Protein AF-A0A956DQ80-F1 (afdb_monomer_lite)

pLDDT: mean 97.12, std 2.69, range [76.56, 98.56]

Sequence (75 aa):
NETRLYLEEACSQSNQHYVAACNGVASGGGYELALACEEILLQDDGSSAVSFPETPLLAVLPGTGGLTRLVDKRK

Structure (mmCIF, N/CA/C/O backbone):
data_AF-A0A956DQ80-F1
#
_entry.id   AF-A0A956DQ80-F1
#
loop_
_atom_site.group_PDB
_atom_site.id
_atom_site.type_symbol
_atom_site.label_atom_id
_atom_site.label_alt_id
_atom_site.label_comp_id
_atom_site.label_asym_id
_atom_site.label_entity_id
_atom_site.label_seq_id
_atom_site.pdbx_PDB_ins_code
_atom_site.Cartn_x
_atom_site.Cartn_y
_atom_site.Cartn_z
_atom_site.occupancy
_atom_site.B_iso_or_equiv
_atom_site.auth_seq_id
_atom_site.auth_comp_id
_atom_site.auth_asym_id
_atom_site.auth_atom_id
_atom_site.pdbx_PDB_model_num
ATOM 1 N N . ASN A 1 1 ? 6.661 2.167 11.273 1.00 92.50 1 ASN A N 1
ATOM 2 C CA . ASN A 1 1 ? 5.300 1.626 11.010 1.00 92.50 1 ASN A CA 1
ATOM 3 C C . ASN A 1 1 ? 4.240 2.481 11.706 1.00 92.50 1 ASN A C 1
ATOM 5 O O . ASN A 1 1 ? 3.206 2.761 11.124 1.00 92.50 1 ASN A O 1
ATOM 9 N N . GLU A 1 2 ? 4.536 2.954 12.911 1.00 97.81 2 GLU A N 1
ATOM 10 C CA . GLU A 1 2 ? 3.768 3.849 13.780 1.00 97.81 2 GLU A CA 1
ATOM 11 C C . GLU A 1 2 ? 3.092 5.005 13.031 1.00 97.81 2 GLU A C 1
ATOM 13 O O . GLU A 1 2 ? 1.886 5.174 13.140 1.00 97.81 2 GLU A O 1
ATOM 18 N N . THR A 1 3 ? 3.814 5.732 12.170 1.00 97.56 3 THR A N 1
ATOM 19 C CA . THR A 1 3 ? 3.226 6.820 11.361 1.00 97.56 3 THR A CA 1
ATOM 20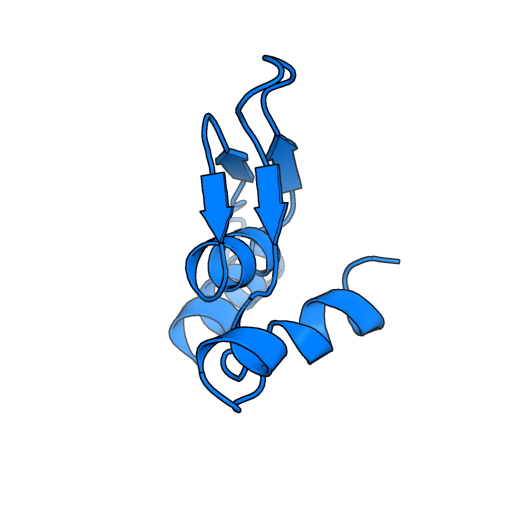 C C . THR A 1 3 ? 2.050 6.370 10.491 1.00 97.56 3 THR A C 1
ATOM 22 O O . THR A 1 3 ? 1.098 7.118 10.316 1.00 97.56 3 THR A O 1
ATOM 25 N N . ARG A 1 4 ? 2.089 5.143 9.959 1.00 97.81 4 ARG A N 1
ATOM 26 C CA . ARG A 1 4 ? 1.001 4.580 9.145 1.00 97.81 4 ARG A CA 1
ATOM 27 C C . ARG A 1 4 ? -0.179 4.134 10.007 1.00 97.81 4 ARG A C 1
ATOM 29 O O . ARG A 1 4 ? -1.314 4.269 9.572 1.00 97.81 4 ARG A O 1
ATOM 36 N N . LEU A 1 5 ? 0.086 3.651 11.223 1.00 97.94 5 LEU A N 1
ATOM 37 C CA . LEU A 1 5 ? -0.966 3.343 12.197 1.00 97.94 5 LEU A CA 1
ATOM 38 C C . LEU A 1 5 ? -1.725 4.610 12.607 1.00 97.94 5 LEU A C 1
ATOM 40 O O . LEU A 1 5 ? -2.941 4.559 12.727 1.00 97.94 5 LEU A O 1
ATOM 44 N N . TYR A 1 6 ? -1.046 5.757 12.723 1.00 98.00 6 TYR A N 1
ATOM 45 C CA . TYR A 1 6 ? -1.721 7.024 13.021 1.00 98.00 6 TYR A CA 1
ATOM 46 C C . TYR A 1 6 ? -2.704 7.470 11.933 1.00 98.00 6 TYR A C 1
ATOM 48 O O . TYR A 1 6 ? -3.686 8.122 12.267 1.00 98.00 6 TYR A O 1
ATOM 56 N N . LEU A 1 7 ? -2.497 7.110 10.659 1.00 97.81 7 LEU A N 1
ATOM 57 C CA . LEU A 1 7 ? -3.492 7.383 9.609 1.00 97.81 7 LEU A CA 1
ATOM 58 C C . LEU A 1 7 ? -4.786 6.600 9.873 1.00 97.81 7 LEU A C 1
ATOM 60 O O . LEU A 1 7 ? -5.879 7.146 9.786 1.00 97.81 7 LEU A O 1
ATOM 64 N N . GLU A 1 8 ? -4.652 5.332 10.257 1.00 97.50 8 GLU A N 1
ATOM 65 C CA . GLU A 1 8 ? -5.781 4.445 10.559 1.00 97.50 8 GLU A CA 1
ATOM 66 C C . GLU A 1 8 ? -6.481 4.851 11.864 1.00 97.50 8 GLU A C 1
ATOM 68 O O . GLU A 1 8 ? -7.711 4.885 11.941 1.00 97.50 8 GLU A O 1
ATOM 73 N N . GLU A 1 9 ? -5.707 5.225 12.883 1.00 98.25 9 GLU A N 1
ATOM 74 C CA . GLU A 1 9 ? -6.236 5.768 14.130 1.00 98.25 9 GLU A CA 1
ATOM 75 C C . GLU A 1 9 ? -6.987 7.078 13.880 1.00 98.25 9 GLU A C 1
ATOM 77 O O . GLU A 1 9 ? -8.108 7.228 14.360 1.00 98.25 9 GLU A O 1
ATOM 82 N N . ALA A 1 10 ? -6.431 7.991 13.079 1.00 98.19 10 ALA A N 1
ATOM 83 C CA . ALA A 1 10 ? -7.058 9.266 12.755 1.00 98.19 10 ALA A CA 1
ATOM 84 C C . ALA A 1 10 ? -8.375 9.102 11.969 1.00 98.19 10 ALA A C 1
ATOM 86 O O . ALA A 1 10 ? -9.320 9.848 12.245 1.00 98.19 10 ALA A O 1
ATOM 87 N N . CYS A 1 11 ? -8.495 8.087 11.103 1.00 95.75 11 CYS A N 1
ATOM 88 C CA . CYS A 1 11 ? -9.783 7.688 10.515 1.00 95.75 11 CYS A CA 1
ATOM 89 C C . CYS A 1 11 ? -10.811 7.331 11.595 1.00 95.75 11 CYS A C 1
ATOM 91 O O . CYS A 1 11 ? -11.941 7.810 11.563 1.00 95.75 11 CYS A O 1
ATOM 93 N N . SER A 1 12 ? -10.418 6.522 12.584 1.00 95.62 12 SER A N 1
ATOM 94 C CA . SER A 1 12 ? -11.348 6.022 13.606 1.00 95.62 12 SER A CA 1
ATOM 95 C C . SER A 1 12 ? -11.650 7.007 14.746 1.00 95.62 12 SER A C 1
ATOM 97 O O . SER A 1 12 ? -12.742 6.966 15.306 1.00 95.62 12 SER A O 1
ATOM 99 N N . GLN A 1 13 ? -10.696 7.872 15.107 1.00 98.00 13 GLN A N 1
ATOM 100 C CA . GLN A 1 13 ? -10.751 8.702 16.320 1.00 98.00 13 GLN A CA 1
ATOM 101 C C . GLN A 1 13 ? -10.765 10.208 16.039 1.00 98.00 13 GLN A C 1
ATOM 103 O O . GLN A 1 13 ? -11.104 10.986 16.925 1.00 98.00 13 GLN A O 1
ATOM 108 N N . SER A 1 14 ? -10.363 10.644 14.841 1.00 98.00 14 SER A N 1
ATOM 109 C CA . SER A 1 14 ? -10.154 12.070 14.534 1.00 98.00 14 SER A CA 1
ATOM 110 C C . SER A 1 14 ? -10.978 12.586 13.354 1.00 98.00 14 SER A C 1
ATOM 112 O O . SER A 1 14 ? -10.796 13.739 12.966 1.00 98.00 14 SER A O 1
ATOM 114 N N . ASN A 1 15 ? -11.870 11.766 12.783 1.00 97.38 15 ASN A N 1
ATOM 115 C CA . ASN A 1 15 ? -12.692 12.117 11.616 1.00 97.38 15 ASN A CA 1
ATOM 116 C C . ASN A 1 15 ? -11.850 12.656 10.435 1.00 97.38 15 ASN A C 1
ATOM 118 O O . ASN A 1 15 ? -12.257 13.577 9.724 1.00 97.38 15 ASN A O 1
ATOM 122 N N . GLN A 1 16 ? -10.636 12.119 10.272 1.00 98.31 16 GLN A N 1
ATOM 123 C CA . GLN A 1 16 ? -9.729 12.429 9.169 1.00 98.31 16 GLN A CA 1
ATOM 124 C C . GLN A 1 16 ? -9.676 11.233 8.230 1.00 98.31 16 GLN A C 1
ATOM 126 O O . GLN A 1 16 ? -9.270 10.155 8.641 1.00 98.31 16 GLN A O 1
ATOM 131 N N . HIS A 1 17 ? -10.050 11.434 6.971 1.00 97.81 17 HIS A N 1
ATOM 132 C CA . HIS A 1 17 ? -10.065 10.377 5.965 1.00 97.81 17 HIS A CA 1
ATOM 133 C C . HIS A 1 17 ? -8.907 10.560 4.990 1.00 97.81 17 HIS A C 1
ATOM 135 O O . HIS A 1 17 ? -8.629 11.675 4.541 1.00 97.81 17 HIS A O 1
ATOM 141 N N . TYR A 1 18 ? -8.249 9.458 4.639 1.00 98.44 18 TYR A N 1
ATOM 142 C CA . TYR A 1 18 ? -7.092 9.463 3.748 1.00 98.44 18 TYR A CA 1
ATOM 143 C C . TYR A 1 18 ? -7.377 8.623 2.508 1.00 98.44 18 TYR A C 1
ATOM 145 O O . TYR A 1 18 ? -7.762 7.456 2.608 1.00 98.44 18 TYR A O 1
ATOM 153 N N . VAL A 1 19 ? -7.139 9.217 1.340 1.00 98.50 19 VAL A N 1
ATOM 154 C CA . VAL A 1 19 ? -7.282 8.576 0.029 1.00 98.50 19 VAL A CA 1
ATOM 155 C C . VAL A 1 19 ? -5.931 8.612 -0.673 1.00 98.50 19 VAL A C 1
ATOM 157 O O . VAL A 1 19 ? -5.339 9.680 -0.831 1.00 98.50 19 VAL A O 1
ATOM 160 N N . ALA A 1 20 ? -5.436 7.453 -1.101 1.00 98.56 20 ALA A N 1
ATOM 161 C CA . ALA A 1 20 ? -4.240 7.367 -1.928 1.00 98.56 20 ALA A CA 1
ATOM 162 C C . ALA A 1 20 ? -4.626 7.456 -3.411 1.00 98.56 20 ALA A C 1
ATOM 164 O O . ALA A 1 20 ? -5.186 6.512 -3.959 1.00 98.56 20 ALA A O 1
ATOM 165 N N . ALA A 1 21 ? -4.319 8.576 -4.066 1.00 98.50 21 ALA A N 1
ATOM 166 C CA . ALA A 1 21 ? -4.439 8.713 -5.517 1.00 98.50 21 ALA A CA 1
ATOM 167 C C . ALA A 1 21 ? -3.107 8.330 -6.187 1.00 98.50 21 ALA A C 1
ATOM 169 O O . ALA A 1 21 ? -2.158 9.113 -6.196 1.00 98.50 21 ALA A O 1
ATOM 170 N N . CYS A 1 22 ? -3.023 7.110 -6.713 1.00 98.38 22 CYS A N 1
ATOM 171 C CA . CYS A 1 22 ? -1.839 6.560 -7.366 1.00 98.38 22 CYS A CA 1
ATOM 172 C C . CYS A 1 22 ? -1.888 6.815 -8.882 1.00 98.38 22 CYS A C 1
ATOM 174 O O . CYS A 1 22 ? -2.538 6.082 -9.623 1.00 98.38 22 CYS A O 1
ATOM 176 N N . ASN A 1 23 ? -1.167 7.842 -9.333 1.00 97.56 23 ASN A N 1
ATOM 177 C CA . ASN A 1 23 ? -1.021 8.264 -10.735 1.00 97.56 23 ASN A CA 1
ATOM 178 C C . ASN A 1 23 ? 0.323 7.825 -11.356 1.00 97.56 23 ASN A C 1
ATOM 180 O O . ASN A 1 23 ? 0.945 8.561 -12.123 1.00 97.56 23 ASN A O 1
ATOM 184 N N . GLY A 1 24 ? 0.815 6.659 -10.943 1.00 97.62 24 GLY A N 1
ATOM 185 C CA . GLY A 1 24 ? 2.077 6.080 -11.382 1.00 97.62 24 GLY A CA 1
ATOM 186 C C . GLY A 1 24 ? 2.374 4.782 -10.635 1.00 97.62 24 GLY A C 1
ATOM 187 O O . GLY A 1 24 ? 1.482 4.151 -10.064 1.00 97.62 24 GLY A O 1
ATOM 188 N N . VAL A 1 25 ? 3.642 4.370 -10.616 1.00 98.19 25 VAL A N 1
ATOM 189 C CA . VAL A 1 25 ? 4.061 3.156 -9.904 1.00 98.19 25 VAL A CA 1
ATOM 190 C C . VAL A 1 25 ? 4.130 3.408 -8.394 1.00 98.19 25 VAL A C 1
ATOM 192 O O . VAL A 1 25 ? 4.937 4.211 -7.927 1.00 98.19 25 VAL A O 1
ATOM 195 N N . ALA A 1 26 ? 3.347 2.660 -7.618 1.00 98.31 26 ALA A N 1
ATOM 196 C CA . ALA A 1 26 ? 3.464 2.560 -6.166 1.00 98.31 26 ALA A CA 1
ATOM 197 C C . ALA A 1 26 ? 4.066 1.194 -5.801 1.00 98.31 26 ALA A C 1
ATOM 199 O O . ALA A 1 26 ? 3.383 0.173 -5.805 1.00 98.31 26 ALA A O 1
ATOM 200 N N . SER A 1 27 ? 5.366 1.157 -5.508 1.00 98.00 27 SER A N 1
ATOM 201 C CA . SER A 1 27 ? 6.100 -0.091 -5.260 1.00 98.00 27 SER A CA 1
ATOM 202 C C . SER A 1 27 ? 6.701 -0.134 -3.857 1.00 98.00 27 SER A C 1
ATOM 204 O O . SER A 1 27 ? 7.160 0.885 -3.330 1.00 98.00 27 SER A O 1
ATOM 206 N N . GLY A 1 28 ? 6.669 -1.314 -3.244 1.00 97.88 28 GLY A N 1
ATOM 207 C CA . GLY A 1 28 ? 7.202 -1.584 -1.916 1.00 97.88 28 GLY A CA 1
ATOM 208 C C . GLY A 1 28 ? 6.631 -0.652 -0.852 1.00 97.88 28 GLY A C 1
ATOM 209 O O . GLY A 1 28 ? 5.413 -0.520 -0.717 1.00 97.88 28 GLY A O 1
ATOM 210 N N . GLY A 1 29 ? 7.499 0.093 -0.162 1.00 97.75 29 GLY A N 1
ATOM 211 C CA . GLY A 1 29 ? 7.101 1.061 0.867 1.00 97.75 29 GLY A CA 1
ATOM 212 C C . GLY A 1 29 ? 6.097 2.134 0.408 1.00 97.75 29 GLY A C 1
ATOM 213 O O . GLY A 1 29 ? 5.349 2.654 1.244 1.00 97.75 29 GLY A O 1
ATOM 214 N N . GLY A 1 30 ? 6.049 2.445 -0.896 1.00 98.12 30 GLY A N 1
ATOM 215 C CA . GLY A 1 30 ? 5.031 3.321 -1.483 1.00 98.12 30 GLY A CA 1
ATOM 216 C C . GLY A 1 30 ? 3.639 2.686 -1.467 1.00 98.12 30 GLY A C 1
ATOM 217 O O . GLY A 1 30 ? 2.669 3.334 -1.074 1.00 98.12 30 GLY A O 1
ATOM 218 N N . TYR A 1 31 ? 3.544 1.394 -1.794 1.00 98.31 31 TYR A N 1
ATOM 219 C CA . TYR A 1 31 ? 2.292 0.652 -1.674 1.00 98.31 31 TYR A CA 1
ATOM 220 C C . TYR A 1 31 ? 1.934 0.368 -0.208 1.00 98.31 31 TYR A C 1
ATOM 222 O O . TYR A 1 31 ? 0.767 0.465 0.157 1.00 98.31 31 TYR A O 1
ATOM 230 N N . GLU A 1 32 ? 2.916 0.138 0.676 1.00 98.38 32 GLU A N 1
ATOM 231 C CA . GLU A 1 32 ? 2.658 0.012 2.124 1.00 98.38 32 GLU A CA 1
ATOM 232 C C . GLU A 1 32 ? 2.030 1.278 2.723 1.00 98.38 32 GLU A C 1
ATOM 234 O O . GLU A 1 32 ? 1.202 1.191 3.630 1.00 98.38 32 GLU A O 1
ATOM 239 N N . LEU A 1 33 ? 2.407 2.462 2.228 1.00 98.44 33 LEU A N 1
ATOM 240 C CA . LEU A 1 33 ? 1.756 3.714 2.613 1.00 98.44 33 LEU A CA 1
ATOM 241 C C . LEU A 1 33 ? 0.331 3.801 2.056 1.00 98.44 33 LEU A C 1
ATOM 243 O O . LEU A 1 33 ? -0.583 4.099 2.817 1.00 98.44 33 LEU A O 1
ATOM 247 N N . ALA A 1 34 ? 0.128 3.492 0.772 1.00 98.50 34 ALA A N 1
ATOM 248 C CA . ALA A 1 34 ? -1.210 3.482 0.177 1.00 98.50 34 ALA A CA 1
ATOM 249 C C . ALA A 1 34 ? -2.158 2.51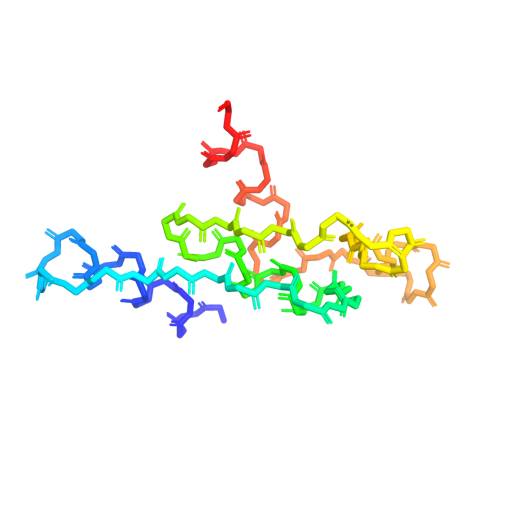4 0.912 1.00 98.50 34 ALA A C 1
ATOM 251 O O . ALA A 1 34 ? -3.310 2.844 1.176 1.00 98.50 34 ALA A O 1
ATOM 252 N N . LEU A 1 35 ? -1.662 1.348 1.338 1.00 98.25 35 LEU A N 1
ATOM 253 C CA . LEU A 1 35 ? -2.426 0.384 2.132 1.00 98.25 35 LEU A CA 1
ATOM 254 C C . LEU A 1 35 ? -2.896 0.940 3.484 1.00 98.25 35 LEU A C 1
ATOM 256 O O . LEU A 1 35 ? -3.930 0.486 3.981 1.00 98.25 35 LEU A O 1
ATOM 260 N N . ALA A 1 36 ? -2.192 1.915 4.063 1.00 98.25 36 ALA A N 1
ATOM 261 C CA . ALA A 1 36 ? -2.592 2.563 5.310 1.00 98.25 36 ALA A CA 1
ATOM 262 C C . ALA A 1 36 ? -3.790 3.519 5.137 1.00 98.25 36 ALA A C 1
ATOM 264 O O . ALA A 1 36 ? -4.543 3.706 6.088 1.00 98.25 36 ALA A O 1
ATOM 265 N N . CYS A 1 37 ? -4.036 4.038 3.930 1.00 98.31 37 CYS A N 1
ATOM 266 C CA . CYS A 1 37 ? -5.230 4.830 3.613 1.00 98.31 37 CYS A CA 1
ATOM 267 C C . CYS A 1 37 ? -6.519 3.986 3.671 1.00 98.31 37 CYS A C 1
ATOM 269 O O . CYS A 1 37 ? -6.464 2.752 3.608 1.00 98.31 37 CYS A O 1
ATOM 271 N N . GLU A 1 38 ? -7.684 4.633 3.774 1.00 97.25 38 GLU A N 1
ATOM 272 C CA . GLU A 1 38 ? -8.987 3.960 3.625 1.00 97.25 38 GLU A CA 1
ATOM 273 C C . GLU A 1 38 ? -9.151 3.479 2.182 1.00 97.25 38 GLU A C 1
ATOM 275 O O . GLU A 1 38 ? -9.239 2.278 1.920 1.00 97.25 38 GLU A O 1
ATOM 280 N N . GLU A 1 39 ? -9.034 4.412 1.241 1.00 97.81 39 GLU A N 1
ATOM 281 C CA . GLU A 1 39 ? -9.227 4.163 -0.185 1.00 97.81 39 GLU A CA 1
ATOM 282 C C . GLU A 1 39 ? -7.919 4.277 -0.967 1.00 97.81 39 GLU A C 1
ATOM 284 O O . GLU A 1 39 ? -7.032 5.076 -0.639 1.00 97.81 39 GLU A O 1
ATOM 289 N N . ILE A 1 40 ? -7.818 3.484 -2.034 1.00 98.25 40 ILE A N 1
ATOM 290 C CA . ILE A 1 40 ? -6.731 3.552 -3.013 1.00 98.25 40 ILE A CA 1
ATOM 291 C C . ILE A 1 40 ? -7.360 3.659 -4.396 1.00 98.25 40 ILE A C 1
ATOM 293 O O . ILE A 1 40 ? -8.059 2.753 -4.841 1.00 98.25 40 ILE A O 1
ATOM 297 N N . LEU A 1 41 ? -7.073 4.754 -5.089 1.00 98.50 41 LEU A N 1
ATOM 298 C CA . LEU A 1 41 ? -7.460 4.972 -6.474 1.00 98.50 41 LEU A CA 1
ATOM 299 C C . LEU A 1 41 ? -6.223 4.778 -7.344 1.00 98.50 41 LEU A C 1
ATOM 301 O O . LEU A 1 41 ? -5.254 5.523 -7.208 1.00 98.50 41 LEU A O 1
ATOM 305 N N . LEU A 1 42 ? -6.250 3.781 -8.224 1.00 98.38 42 LEU A N 1
ATOM 306 C CA . LEU A 1 42 ? -5.186 3.544 -9.195 1.00 98.38 42 LEU A CA 1
ATOM 307 C C . LEU A 1 42 ? -5.619 4.083 -10.556 1.00 98.38 42 LEU A C 1
ATOM 309 O O . LEU A 1 42 ? -6.691 3.734 -11.049 1.00 98.38 42 LEU A O 1
ATOM 313 N N . GLN A 1 43 ? -4.791 4.936 -11.150 1.00 98.50 43 GLN A N 1
ATOM 314 C CA . GLN A 1 43 ? -5.035 5.452 -12.489 1.00 98.50 43 GLN A CA 1
ATOM 315 C C . GLN A 1 43 ? -4.941 4.317 -13.521 1.00 98.50 43 GLN A C 1
ATOM 317 O O . GLN A 1 43 ? -3.945 3.604 -13.571 1.00 98.50 43 GLN A O 1
ATOM 322 N N . ASP A 1 44 ? -5.966 4.151 -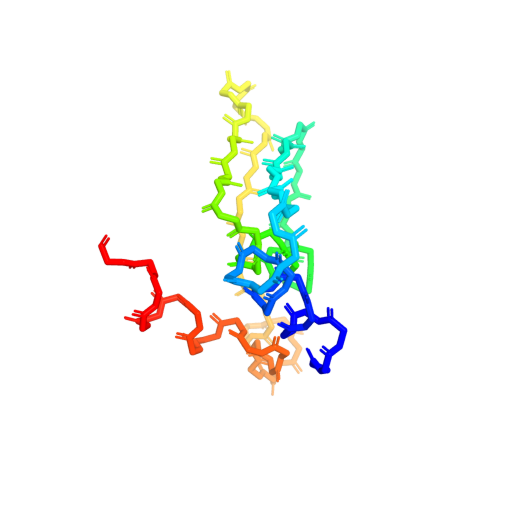14.355 1.00 97.94 44 ASP A N 1
ATOM 323 C CA . ASP A 1 44 ? -5.973 3.155 -15.433 1.00 97.94 44 ASP A CA 1
ATOM 324 C C . ASP A 1 44 ? -5.390 3.758 -16.721 1.00 97.94 44 ASP A C 1
ATOM 326 O O . ASP A 1 44 ? -6.108 4.213 -17.609 1.00 97.94 44 ASP A O 1
ATOM 330 N N . ASP A 1 45 ? -4.060 3.855 -16.776 1.00 97.88 45 ASP A N 1
ATOM 331 C CA . ASP A 1 45 ? -3.316 4.438 -17.907 1.00 97.88 45 ASP A CA 1
ATOM 332 C C . ASP A 1 45 ? -2.322 3.464 -18.566 1.00 97.88 45 ASP A C 1
ATOM 334 O O . ASP A 1 45 ? -1.520 3.859 -19.413 1.00 97.88 45 ASP A O 1
ATOM 338 N N . GLY A 1 46 ? -2.348 2.190 -18.165 1.00 97.31 46 GLY A N 1
ATOM 339 C CA . GLY A 1 46 ? -1.437 1.147 -18.646 1.00 97.31 46 GLY A CA 1
ATOM 340 C C . GLY A 1 46 ? 0.007 1.233 -18.126 1.00 97.31 46 GLY A C 1
ATOM 341 O O . GLY A 1 46 ? 0.801 0.343 -18.425 1.00 97.31 46 GLY A O 1
ATOM 342 N N . SER A 1 47 ? 0.360 2.261 -17.349 1.00 97.12 47 SER A N 1
ATOM 343 C CA . SE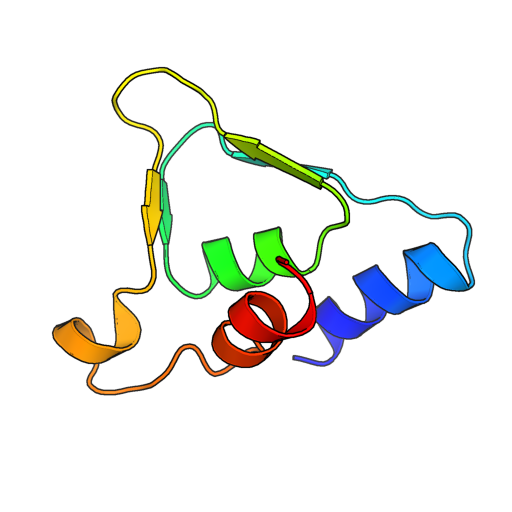R A 1 47 ? 1.702 2.463 -16.774 1.00 97.12 47 SER A CA 1
ATOM 344 C C . SER A 1 47 ? 1.717 2.490 -15.241 1.00 97.12 47 SER A C 1
ATOM 346 O O . SER A 1 47 ? 2.718 2.132 -14.616 1.00 97.12 47 SER A O 1
ATOM 348 N N . SER A 1 48 ? 0.603 2.882 -14.629 1.00 98.31 48 SER A N 1
ATOM 349 C CA . SER A 1 48 ? 0.382 2.872 -13.191 1.00 98.31 48 SER A CA 1
ATOM 350 C C . SER A 1 48 ? 0.223 1.440 -12.684 1.00 98.31 48 SER A C 1
ATOM 352 O O . SER A 1 48 ? -0.480 0.620 -13.274 1.00 98.31 48 SER A O 1
ATOM 354 N N . ALA A 1 49 ? 0.897 1.120 -11.581 1.00 98.31 49 ALA A N 1
ATOM 355 C CA . ALA A 1 49 ? 0.939 -0.238 -11.045 1.00 98.31 49 ALA A CA 1
ATOM 356 C C . ALA A 1 49 ? 1.239 -0.250 -9.543 1.00 98.31 49 ALA A C 1
ATOM 358 O O . ALA A 1 49 ? 1.905 0.649 -9.026 1.00 98.31 49 ALA A O 1
ATOM 359 N N . VAL A 1 50 ? 0.812 -1.317 -8.860 1.00 98.06 50 VAL A N 1
ATOM 360 C CA . VAL A 1 50 ? 1.167 -1.608 -7.462 1.00 98.06 50 VAL A CA 1
ATOM 361 C C . VAL A 1 50 ? 1.988 -2.890 -7.373 1.00 98.06 50 VAL A C 1
ATOM 363 O O . VAL A 1 50 ? 1.764 -3.825 -8.140 1.00 98.06 50 VAL A O 1
ATOM 366 N N . SER A 1 51 ? 2.970 -2.953 -6.472 1.00 97.75 51 SER A N 1
ATOM 367 C CA . SER A 1 51 ? 3.815 -4.151 -6.328 1.00 97.75 51 SER A CA 1
ATOM 368 C C . SER A 1 51 ? 4.541 -4.231 -4.986 1.00 97.75 51 SER A C 1
ATOM 370 O O . SER A 1 51 ? 4.814 -3.210 -4.356 1.00 97.75 51 SER A O 1
ATOM 372 N N . PHE A 1 52 ? 4.922 -5.456 -4.610 1.00 97.81 52 PHE A N 1
ATOM 373 C CA . PHE A 1 52 ? 5.859 -5.754 -3.523 1.00 97.81 52 PHE A CA 1
ATOM 374 C C . PHE A 1 52 ? 7.109 -6.464 -4.061 1.00 97.81 52 PHE A C 1
ATOM 376 O O . PHE A 1 52 ? 7.138 -7.695 -4.131 1.00 97.81 52 PHE A O 1
ATOM 383 N N . PRO A 1 53 ? 8.136 -5.719 -4.502 1.00 97.25 53 PRO A N 1
ATOM 384 C CA . PRO A 1 53 ? 9.359 -6.306 -5.033 1.00 97.25 53 PRO A CA 1
ATOM 385 C C . PRO A 1 53 ? 10.360 -6.739 -3.949 1.00 97.25 53 PRO A C 1
ATOM 387 O O . PRO A 1 53 ? 11.420 -7.262 -4.284 1.00 97.25 53 PRO A O 1
ATOM 390 N N . GLU A 1 54 ? 10.076 -6.506 -2.666 1.00 97.62 54 GLU A N 1
ATOM 391 C CA . GLU A 1 54 ? 11.020 -6.685 -1.560 1.00 97.62 54 GLU A CA 1
ATOM 392 C C . GLU A 1 54 ? 11.604 -8.099 -1.492 1.00 97.62 54 GLU A C 1
ATOM 394 O O . GLU A 1 54 ? 12.811 -8.253 -1.291 1.00 97.62 54 GLU A O 1
ATOM 399 N N . THR A 1 55 ? 10.783 -9.130 -1.715 1.00 96.38 55 THR A N 1
ATOM 400 C CA . THR A 1 55 ? 11.240 -10.523 -1.661 1.00 96.38 55 THR A CA 1
ATOM 401 C C . THR A 1 55 ? 12.179 -10.873 -2.817 1.00 96.38 55 THR A C 1
ATOM 403 O O . THR A 1 55 ? 13.299 -11.299 -2.527 1.00 96.38 55 THR A O 1
ATOM 406 N N . PRO A 1 56 ? 11.817 -10.682 -4.105 1.00 96.00 56 PRO A N 1
ATOM 407 C CA . PRO A 1 56 ? 12.713 -11.026 -5.205 1.00 96.00 56 PRO A CA 1
ATOM 408 C C . PRO A 1 56 ? 13.883 -10.051 -5.394 1.00 96.00 56 PRO A C 1
ATOM 410 O O . PRO A 1 56 ? 14.919 -10.478 -5.893 1.00 96.00 56 PRO A O 1
ATOM 413 N N . LEU A 1 57 ? 13.749 -8.764 -5.043 1.00 95.75 57 LEU A N 1
ATOM 414 C CA . LEU A 1 57 ? 14.784 -7.759 -5.336 1.00 95.75 57 LEU A CA 1
ATOM 415 C C . LEU A 1 57 ? 15.718 -7.464 -4.162 1.00 95.75 57 LEU A C 1
ATOM 417 O O . LEU A 1 57 ? 16.877 -7.128 -4.390 1.00 95.75 57 LEU A O 1
ATOM 421 N N . LEU A 1 58 ? 15.226 -7.551 -2.923 1.00 96.25 58 LEU A N 1
ATOM 422 C CA . LEU A 1 58 ? 15.970 -7.130 -1.729 1.00 96.25 58 LEU A CA 1
ATOM 423 C C . LEU A 1 58 ? 16.161 -8.256 -0.704 1.00 96.25 58 LEU A C 1
ATOM 425 O O . LEU A 1 58 ? 16.839 -8.042 0.298 1.00 96.25 58 LEU A O 1
ATOM 429 N N . ALA A 1 59 ? 15.588 -9.441 -0.943 1.00 97.38 59 ALA A N 1
ATOM 430 C CA . ALA A 1 59 ? 15.594 -10.574 -0.016 1.00 97.38 59 ALA A CA 1
ATOM 431 C C . ALA A 1 59 ? 15.026 -10.237 1.380 1.00 97.38 59 ALA A C 1
ATOM 433 O O . ALA A 1 59 ? 15.444 -10.804 2.391 1.00 97.38 59 ALA A O 1
ATOM 434 N N . VAL A 1 60 ? 14.051 -9.324 1.438 1.00 98.19 60 VAL A N 1
ATOM 435 C CA . VAL A 1 60 ? 13.332 -8.949 2.666 1.00 98.19 60 VAL A CA 1
ATOM 436 C C . VAL A 1 60 ? 11.821 -8.978 2.441 1.00 98.19 60 VAL A C 1
ATOM 438 O O . VAL A 1 60 ? 11.347 -9.150 1.322 1.00 98.19 60 VAL A O 1
ATOM 441 N N . LEU A 1 61 ? 11.043 -8.845 3.511 1.00 97.12 61 LEU A N 1
ATOM 442 C CA . LEU A 1 61 ? 9.583 -8.767 3.430 1.00 97.12 61 LEU A CA 1
ATOM 443 C 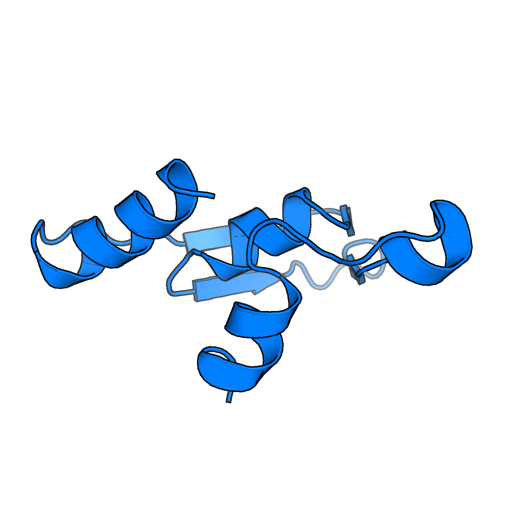C . LEU A 1 61 ? 9.112 -7.302 3.377 1.00 97.12 61 LEU A C 1
ATOM 445 O O . LEU A 1 61 ? 9.827 -6.430 3.878 1.00 97.12 61 LEU A O 1
ATOM 449 N N . PRO A 1 62 ? 7.891 -7.034 2.873 1.00 95.19 62 PRO A N 1
ATOM 450 C CA . PRO A 1 62 ? 7.185 -5.766 3.085 1.00 95.19 62 PRO A CA 1
ATOM 451 C C . PRO A 1 62 ? 6.905 -5.557 4.584 1.00 95.19 62 PRO A C 1
ATOM 453 O O . PRO A 1 62 ? 5.895 -6.008 5.138 1.00 95.19 62 PRO A O 1
ATOM 456 N N . GLY A 1 63 ? 7.892 -4.982 5.271 1.00 95.25 63 GLY A N 1
ATOM 457 C CA . GLY A 1 63 ? 8.010 -5.007 6.727 1.00 95.25 63 GLY A CA 1
ATOM 458 C C . GLY A 1 63 ? 7.340 -3.841 7.448 1.00 95.25 63 GLY A C 1
ATOM 459 O O . GLY A 1 63 ? 7.278 -3.846 8.675 1.00 95.25 63 GLY A O 1
ATOM 460 N N . THR A 1 64 ? 6.815 -2.842 6.737 1.00 96.00 64 THR A N 1
ATOM 461 C CA . THR A 1 64 ? 6.121 -1.700 7.352 1.00 96.00 64 THR A CA 1
ATOM 462 C C . THR A 1 64 ? 4.602 -1.870 7.359 1.00 96.00 64 THR A C 1
ATOM 464 O O . THR A 1 64 ? 3.830 -0.919 7.216 1.00 96.00 64 THR A O 1
ATOM 467 N N . GLY A 1 65 ? 4.189 -3.116 7.601 1.00 96.06 65 GLY A N 1
ATOM 468 C CA . GLY A 1 65 ? 2.800 -3.546 7.683 1.00 96.06 65 GLY A CA 1
ATOM 469 C C . GLY A 1 65 ? 2.177 -3.883 6.330 1.00 96.06 65 GLY A C 1
ATOM 470 O O . GLY A 1 65 ? 0.964 -4.059 6.279 1.00 96.06 65 GLY A O 1
ATOM 471 N N . GLY A 1 66 ? 2.960 -3.977 5.252 1.00 96.75 66 GLY A N 1
ATOM 472 C CA . GLY A 1 66 ? 2.485 -4.321 3.915 1.00 96.75 66 GLY A CA 1
ATOM 473 C C . GLY A 1 66 ? 1.788 -5.672 3.871 1.00 96.75 66 GLY A C 1
ATOM 474 O O . GLY A 1 66 ? 0.635 -5.740 3.455 1.00 96.75 66 GLY A O 1
ATOM 475 N N . LEU A 1 67 ? 2.438 -6.729 4.374 1.00 97.12 67 LEU A N 1
ATOM 476 C CA . LEU A 1 67 ? 1.831 -8.065 4.418 1.00 97.12 67 LEU A CA 1
ATOM 477 C C . LEU A 1 67 ? 0.567 -8.083 5.280 1.00 97.12 67 LEU A C 1
ATOM 479 O O . LEU A 1 67 ? -0.476 -8.519 4.809 1.00 97.12 67 LEU A O 1
ATOM 483 N N . THR A 1 68 ? 0.646 -7.556 6.505 1.00 97.19 68 THR A N 1
ATOM 484 C CA . THR A 1 68 ? -0.475 -7.502 7.454 1.00 97.19 68 THR A CA 1
ATOM 485 C C . THR A 1 68 ? -1.673 -6.757 6.870 1.00 97.19 68 THR A C 1
ATOM 487 O O . THR A 1 68 ? -2.776 -7.285 6.860 1.00 97.19 68 THR A O 1
ATOM 490 N N . ARG A 1 69 ? -1.485 -5.559 6.303 1.00 97.56 69 ARG A N 1
ATOM 491 C CA . ARG A 1 69 ? -2.592 -4.806 5.690 1.00 97.56 69 ARG A CA 1
ATOM 492 C C . ARG A 1 69 ? -3.136 -5.493 4.442 1.00 97.56 69 ARG A C 1
ATOM 494 O O . ARG A 1 69 ? -4.340 -5.434 4.211 1.00 97.56 69 ARG A O 1
ATOM 501 N N . LEU A 1 70 ? -2.283 -6.147 3.654 1.00 96.31 70 LEU A N 1
ATOM 502 C CA . LEU A 1 70 ? -2.734 -6.883 2.478 1.00 96.31 70 LEU A CA 1
ATOM 503 C C . LEU A 1 70 ? -3.673 -8.034 2.860 1.00 96.31 70 LEU A C 1
ATOM 505 O O . LEU A 1 70 ? -4.702 -8.184 2.218 1.00 96.31 70 LEU A O 1
ATOM 509 N N . VAL A 1 71 ? -3.356 -8.818 3.897 1.00 96.19 71 VAL A N 1
ATOM 510 C CA . VAL A 1 71 ? -4.187 -9.977 4.280 1.00 96.19 71 VAL A CA 1
ATOM 511 C C . VAL A 1 71 ?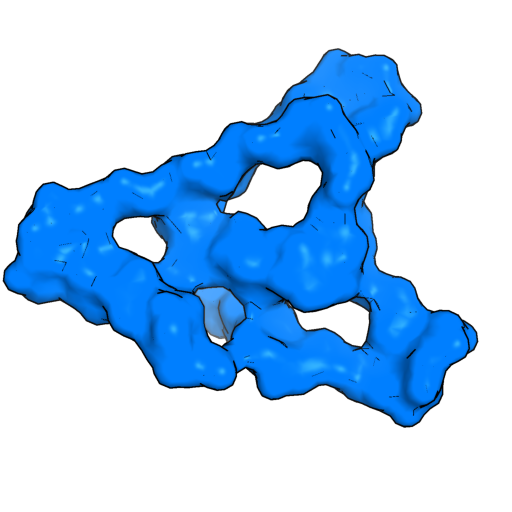 -5.334 -9.632 5.234 1.00 96.19 71 VAL A C 1
ATOM 513 O O . VAL A 1 71 ? -6.421 -10.200 5.123 1.00 96.19 71 VAL A O 1
ATOM 516 N N . ASP A 1 72 ? -5.119 -8.702 6.166 1.00 96.69 72 ASP A N 1
ATOM 517 C CA . ASP A 1 72 ? -6.079 -8.440 7.242 1.00 96.69 72 ASP A CA 1
ATOM 518 C C . ASP A 1 72 ? -7.056 -7.315 6.892 1.00 96.69 72 ASP A C 1
ATOM 520 O O . ASP A 1 72 ? -8.232 -7.404 7.253 1.00 96.69 72 ASP A O 1
ATOM 524 N N . LYS A 1 73 ? -6.589 -6.274 6.184 1.00 95.62 73 LYS A N 1
ATOM 525 C CA . LYS A 1 73 ? -7.375 -5.068 5.864 1.00 95.62 73 LYS A CA 1
ATOM 526 C C . LYS A 1 73 ? -7.990 -5.109 4.464 1.00 95.62 73 LYS A C 1
ATOM 528 O O . LYS A 1 73 ? -9.131 -4.693 4.302 1.00 95.62 73 LYS A O 1
ATOM 533 N N . ARG A 1 74 ? -7.254 -5.574 3.448 1.00 91.75 74 ARG A N 1
ATOM 534 C CA . ARG A 1 74 ? -7.737 -5.655 2.056 1.00 91.75 74 ARG A CA 1
ATOM 535 C C . ARG A 1 74 ? -8.392 -7.018 1.798 1.00 91.75 74 ARG A C 1
ATOM 537 O O . ARG A 1 74 ? -7.763 -7.912 1.241 1.00 91.75 74 ARG A O 1
ATOM 544 N N . LYS A 1 75 ? -9.640 -7.168 2.248 1.00 76.56 75 LYS A N 1
ATOM 545 C CA . LYS A 1 75 ? -10.501 -8.332 1.975 1.00 76.56 75 LYS A CA 1
ATOM 546 C C . LYS A 1 75 ? -11.560 -8.017 0.932 1.00 76.56 75 LYS A C 1
ATOM 548 O O . LYS A 1 75 ? -11.975 -6.840 0.876 1.00 76.56 75 LYS A O 1
#

Radius of gyration: 12.72 Å; chains: 1; bounding box: 29×24×35 Å

Foldseek 3Di:
DVVLVVQVVCVVPVVDADEAEFPAEQEQVSVVSNLSGPYYHFDPPVGYDYYYCCCVPVVDGSPSCNVVSVPPVVD

Secondary structure (DSSP, 8-state):
-HHHHHHHHHHHHS----EEEESSEEETHHHHHHHHSSEEEE--SSS-EEE--IIIIISS--TTTHHHIIIII--